Protein AF-A0A7Z6Y8I6-F1 (afdb_monomer)

pLDDT: mean 95.5, std 4.43, range [69.94, 98.81]

Structure (mmCIF, N/CA/C/O backbone):
data_AF-A0A7Z6Y8I6-F1
#
_entry.id   AF-A0A7Z6Y8I6-F1
#
loop_
_atom_site.group_PDB
_atom_site.id
_atom_site.type_symbol
_atom_site.label_atom_id
_atom_site.label_alt_id
_atom_site.label_comp_id
_atom_site.label_asym_id
_atom_site.label_entity_id
_atom_site.label_seq_id
_atom_site.pdbx_PDB_ins_code
_atom_site.Cartn_x
_atom_site.Cartn_y
_atom_site.Cartn_z
_atom_site.occupancy
_atom_site.B_iso_or_equiv
_atom_site.auth_seq_id
_atom_site.auth_comp_id
_atom_site.auth_asym_id
_atom_site.auth_atom_id
_atom_site.pdbx_PDB_model_num
ATOM 1 N N . ARG A 1 1 ? -7.745 -3.842 -23.915 1.00 95.88 1 ARG A N 1
ATOM 2 C CA . ARG A 1 1 ? -6.720 -4.672 -24.593 1.00 95.88 1 ARG A CA 1
ATOM 3 C C . ARG A 1 1 ? -5.421 -4.627 -23.792 1.00 95.88 1 ARG A C 1
ATOM 5 O O . ARG A 1 1 ? -5.109 -3.574 -23.256 1.00 95.88 1 ARG A O 1
ATOM 12 N N . TYR A 1 2 ? -4.685 -5.735 -23.724 1.00 98.12 2 TYR A N 1
ATOM 13 C CA . TYR A 1 2 ? -3.384 -5.831 -23.053 1.00 98.12 2 TYR A CA 1
ATOM 14 C C . TYR A 1 2 ? -2.336 -6.345 -24.044 1.00 98.12 2 TYR A C 1
ATOM 16 O O . TYR A 1 2 ? -2.687 -7.133 -24.925 1.00 98.12 2 TYR A O 1
ATOM 24 N N . SER A 1 3 ? -1.088 -5.898 -23.923 1.00 98.31 3 SER A N 1
ATOM 25 C CA . SER A 1 3 ? 0.045 -6.416 -24.700 1.00 98.31 3 SER A CA 1
ATOM 26 C C . SER A 1 3 ? 1.238 -6.690 -23.794 1.00 98.31 3 SER A C 1
ATOM 28 O O . SER A 1 3 ? 1.410 -6.002 -22.786 1.00 98.31 3 SER A O 1
ATOM 30 N N . TYR A 1 4 ? 2.029 -7.694 -24.158 1.00 98.50 4 TYR A N 1
ATOM 31 C CA . TYR A 1 4 ? 3.112 -8.230 -23.345 1.00 98.50 4 TYR A CA 1
ATOM 32 C C . TYR A 1 4 ? 4.341 -8.498 -24.211 1.00 98.50 4 TYR A C 1
ATOM 34 O O . TYR A 1 4 ? 4.203 -8.720 -25.417 1.00 98.50 4 TYR A O 1
ATOM 42 N N . ASP A 1 5 ? 5.521 -8.488 -23.597 1.00 97.69 5 ASP A N 1
ATOM 43 C CA . ASP A 1 5 ? 6.739 -9.001 -24.224 1.00 97.69 5 ASP A CA 1
ATOM 44 C C . ASP A 1 5 ? 6.802 -10.543 -24.158 1.00 97.69 5 ASP A C 1
ATOM 46 O O . ASP A 1 5 ? 5.879 -11.215 -23.689 1.00 97.69 5 ASP A O 1
ATOM 50 N N . ALA A 1 6 ? 7.900 -11.120 -24.652 1.00 97.62 6 ALA A N 1
ATOM 51 C CA . ALA A 1 6 ? 8.099 -12.568 -24.681 1.00 97.62 6 ALA A CA 1
ATOM 52 C C . ALA A 1 6 ? 8.327 -13.199 -23.291 1.00 97.62 6 ALA A C 1
ATOM 54 O O . ALA A 1 6 ? 8.178 -14.413 -23.153 1.00 97.62 6 ALA A O 1
ATOM 55 N N . THR A 1 7 ? 8.691 -12.410 -22.274 1.00 96.75 7 THR A N 1
ATOM 56 C CA . THR A 1 7 ? 8.918 -12.884 -20.898 1.00 96.75 7 THR A CA 1
ATOM 57 C C . THR A 1 7 ? 7.705 -12.660 -19.993 1.00 96.75 7 THR A C 1
ATOM 59 O O . THR A 1 7 ? 7.699 -13.122 -18.852 1.00 96.75 7 THR A O 1
ATOM 62 N N . GLY A 1 8 ? 6.647 -12.032 -20.516 1.00 97.75 8 GLY A N 1
ATOM 63 C CA . GLY A 1 8 ? 5.359 -11.853 -19.853 1.00 97.75 8 GLY A CA 1
ATOM 64 C C . GLY A 1 8 ? 5.196 -10.516 -19.131 1.00 97.75 8 GLY A C 1
ATOM 65 O O . GLY A 1 8 ? 4.212 -10.347 -18.408 1.00 97.75 8 GLY A O 1
ATOM 66 N N . ASN A 1 9 ? 6.104 -9.554 -19.317 1.00 98.25 9 ASN A N 1
ATOM 67 C CA . ASN A 1 9 ? 5.935 -8.213 -18.765 1.00 98.25 9 ASN A CA 1
ATOM 68 C C . ASN A 1 9 ? 4.842 -7.465 -19.531 1.00 98.25 9 ASN A C 1
ATOM 70 O O . ASN A 1 9 ? 4.769 -7.518 -20.759 1.00 98.25 9 ASN A O 1
ATOM 74 N N . LEU A 1 10 ? 3.985 -6.743 -18.807 1.00 98.12 10 LEU A N 1
ATOM 75 C CA . LEU A 1 10 ? 2.972 -5.881 -19.412 1.00 98.12 10 LEU A CA 1
ATOM 76 C C . LEU A 1 10 ? 3.659 -4.702 -20.112 1.00 98.12 10 LEU A C 1
ATOM 78 O O . LEU A 1 10 ? 4.307 -3.906 -19.444 1.00 98.12 10 LEU A O 1
ATOM 82 N N . LEU A 1 11 ? 3.450 -4.552 -21.421 1.00 97.69 11 LEU A N 1
ATOM 83 C CA . LEU A 1 11 ? 3.940 -3.411 -22.206 1.00 97.69 11 LEU A CA 1
ATOM 84 C C . LEU A 1 11 ? 2.892 -2.306 -22.334 1.00 97.69 11 LEU A C 1
ATOM 86 O O . LEU A 1 11 ? 3.213 -1.121 -22.324 1.00 97.69 11 LEU A O 1
ATOM 90 N N . GLN A 1 12 ? 1.620 -2.689 -22.461 1.00 97.88 12 GL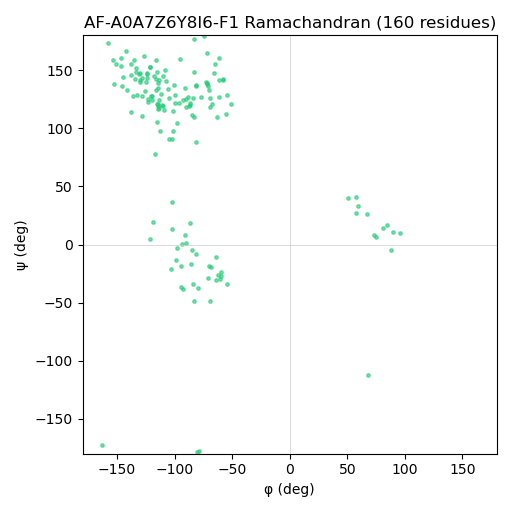N A N 1
ATOM 91 C CA . GLN A 1 12 ? 0.533 -1.729 -22.633 1.00 97.88 12 GLN A CA 1
ATOM 92 C C . GLN A 1 12 ? -0.792 -2.271 -22.112 1.00 97.88 12 GLN A C 1
ATOM 94 O O . GLN A 1 12 ? -1.179 -3.403 -22.410 1.00 97.88 12 GLN A O 1
ATOM 99 N N . MET A 1 13 ? -1.533 -1.408 -21.424 1.00 97.81 13 MET A N 1
ATOM 100 C CA . MET A 1 13 ? -2.950 -1.563 -21.116 1.00 97.81 13 MET A CA 1
ATOM 101 C C . MET A 1 13 ? -3.733 -0.469 -21.846 1.00 97.81 13 MET A C 1
ATOM 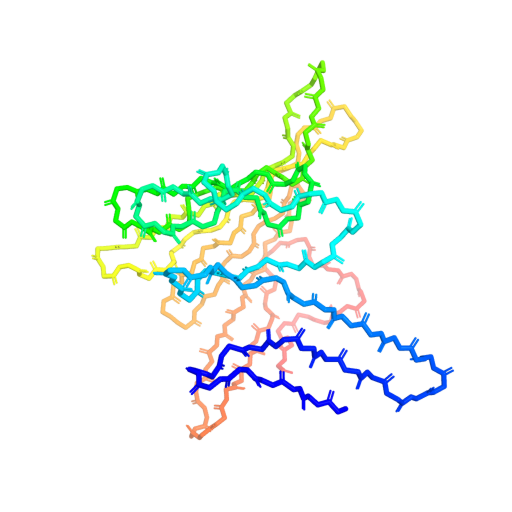103 O O . MET A 1 13 ? -3.548 0.713 -21.579 1.00 97.81 13 MET A O 1
ATOM 107 N N . ARG A 1 14 ? -4.643 -0.860 -22.738 1.00 97.38 14 ARG A N 1
ATOM 108 C CA . ARG A 1 14 ? -5.581 0.042 -23.415 1.00 97.38 14 ARG A CA 1
ATOM 109 C C . ARG A 1 14 ? -6.989 -0.190 -22.886 1.00 97.38 14 ARG A C 1
ATOM 111 O O . ARG A 1 14 ? -7.541 -1.279 -23.067 1.00 97.38 14 ARG A O 1
ATOM 118 N N . HIS A 1 15 ? -7.565 0.815 -22.248 1.00 97.31 15 HIS A N 1
ATOM 119 C CA . HIS A 1 15 ? -8.957 0.816 -21.830 1.00 97.31 15 HIS A CA 1
ATOM 120 C C . HIS A 1 15 ? -9.820 1.472 -22.913 1.00 97.31 15 HIS A C 1
ATOM 122 O O . HIS A 1 15 ? -9.572 2.604 -23.327 1.00 97.31 15 HIS A O 1
ATOM 128 N N . GLU A 1 16 ? -10.828 0.738 -23.382 1.00 95.12 16 GLU A N 1
ATOM 129 C CA . GLU A 1 16 ? -11.749 1.153 -24.440 1.00 95.12 16 GLU A CA 1
ATOM 130 C C . GLU A 1 16 ? -13.148 1.257 -23.834 1.00 95.12 16 GLU A C 1
ATOM 132 O O . GLU A 1 16 ? -13.782 0.250 -23.526 1.00 95.12 16 GLU A O 1
ATOM 137 N N . GLY A 1 17 ? -13.599 2.487 -23.620 1.00 94.81 17 GLY A N 1
ATOM 138 C CA . GLY A 1 17 ? -14.889 2.820 -23.030 1.00 94.81 17 GLY A CA 1
ATOM 139 C C . GLY A 1 17 ? -15.230 4.279 -23.318 1.00 94.81 17 GLY A C 1
ATOM 140 O O . GLY A 1 17 ? -14.510 4.945 -24.063 1.00 94.81 17 GLY A O 1
AT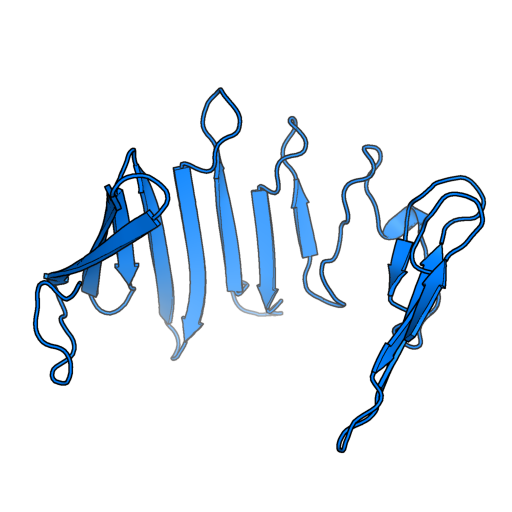OM 141 N N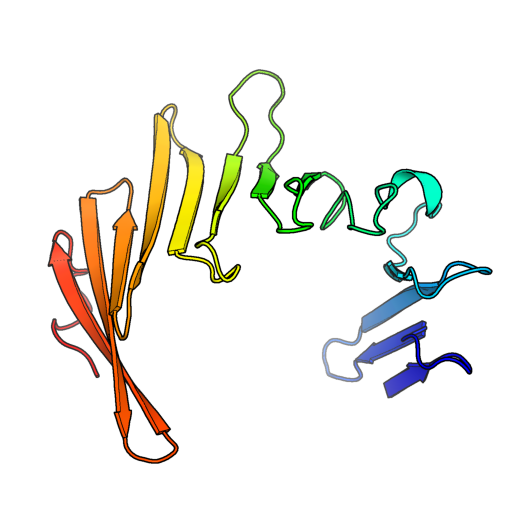 . ALA A 1 18 ? -16.305 4.791 -22.714 1.00 96.12 18 ALA A N 1
ATOM 142 C CA . ALA A 1 18 ? -16.699 6.197 -22.868 1.00 96.12 18 ALA A CA 1
ATOM 143 C C . ALA A 1 18 ? -15.556 7.170 -22.509 1.00 96.12 18 ALA A C 1
ATOM 145 O O . ALA A 1 18 ? -15.380 8.194 -23.164 1.00 96.12 18 ALA A O 1
ATOM 146 N N . HIS A 1 19 ? -14.732 6.798 -21.526 1.00 94.94 19 HIS A N 1
ATOM 147 C CA . HIS A 1 19 ? -13.467 7.453 -21.210 1.00 94.94 19 HIS A CA 1
ATOM 148 C C . HIS A 1 19 ? -12.327 6.498 -21.538 1.00 94.94 19 HIS A C 1
ATOM 150 O O . HIS A 1 19 ? -12.038 5.602 -20.756 1.00 94.94 19 HIS A O 1
ATOM 156 N N . HIS A 1 20 ? -11.708 6.651 -22.704 1.00 95.62 20 HIS A N 1
ATOM 157 C CA . HIS A 1 20 ? -10.595 5.803 -23.116 1.00 95.62 20 HIS A CA 1
ATOM 158 C C . HIS A 1 20 ? -9.274 6.298 -22.517 1.00 95.62 20 HIS A C 1
ATOM 160 O O . HIS A 1 20 ? -9.075 7.497 -22.335 1.00 95.62 20 HIS A O 1
ATOM 166 N N . PHE A 1 21 ? -8.353 5.374 -22.252 1.00 96.00 21 PHE A N 1
ATOM 167 C CA . PHE A 1 21 ? -6.972 5.707 -21.912 1.00 96.00 21 PHE A CA 1
ATOM 168 C C . PHE A 1 21 ? -6.033 4.565 -22.294 1.00 96.00 21 PHE A C 1
ATOM 170 O O . PHE A 1 21 ? -6.442 3.405 -22.413 1.00 96.00 21 PHE A O 1
ATOM 177 N N . THR A 1 22 ? -4.758 4.898 -22.446 1.00 96.19 22 THR A N 1
ATOM 178 C CA . THR A 1 22 ? -3.685 3.930 -22.666 1.00 96.19 22 THR A CA 1
ATOM 179 C C . THR A 1 22 ? -2.611 4.165 -21.619 1.00 96.19 22 THR A C 1
ATOM 181 O O . THR A 1 22 ? -2.206 5.301 -21.403 1.00 96.19 22 THR A O 1
ATOM 184 N N . ARG A 1 23 ? -2.154 3.092 -20.975 1.00 95.12 23 ARG A N 1
ATOM 185 C CA . ARG A 1 23 ? -0.994 3.089 -20.086 1.00 95.12 23 ARG A CA 1
ATOM 186 C C . ARG A 1 23 ? 0.090 2.236 -20.724 1.00 95.12 23 ARG A C 1
ATOM 188 O O . ARG A 1 23 ? -0.134 1.039 -20.916 1.00 95.12 23 ARG A O 1
ATOM 195 N N . ASN A 1 24 ? 1.224 2.846 -21.045 1.00 96.06 24 ASN A N 1
ATOM 196 C CA . ASN A 1 24 ? 2.410 2.131 -21.503 1.00 96.06 24 ASN A CA 1
ATOM 197 C C . ASN A 1 24 ? 3.352 1.870 -20.325 1.00 96.06 24 ASN A C 1
ATOM 199 O O . ASN A 1 24 ? 3.273 2.532 -19.286 1.00 96.06 24 ASN A O 1
ATOM 203 N N . MET A 1 25 ? 4.227 0.890 -20.500 1.00 95.88 25 MET A N 1
ATOM 204 C CA . MET A 1 25 ? 5.267 0.531 -19.550 1.00 95.88 25 MET A CA 1
ATOM 205 C C . MET A 1 25 ? 6.601 0.431 -20.288 1.00 95.88 25 MET A C 1
ATOM 207 O O . MET A 1 25 ? 6.669 -0.146 -21.374 1.00 95.88 25 MET A O 1
ATOM 211 N N . HIS A 1 26 ? 7.664 0.922 -19.664 1.00 95.75 26 HIS A N 1
ATOM 212 C CA . HIS A 1 26 ? 9.037 0.624 -20.054 1.00 95.75 26 HIS A CA 1
ATOM 213 C C . HIS A 1 26 ? 9.505 -0.601 -19.282 1.00 95.75 26 HIS A C 1
ATOM 215 O O . HIS A 1 26 ? 9.316 -0.668 -18.067 1.00 95.75 26 HIS A O 1
ATOM 221 N N . VAL A 1 27 ? 10.143 -1.546 -19.964 1.00 96.44 27 VAL A N 1
ATOM 222 C CA . VAL A 1 27 ? 10.758 -2.733 -19.356 1.00 96.44 27 VAL A CA 1
ATOM 223 C C . VAL A 1 27 ? 12.266 -2.642 -19.552 1.00 96.44 27 VAL A C 1
ATOM 225 O O . VAL A 1 27 ? 12.730 -2.296 -20.639 1.00 96.44 27 VAL A O 1
ATOM 228 N N . ALA A 1 28 ? 13.031 -2.912 -18.496 1.00 95.75 28 ALA A N 1
ATOM 229 C CA . ALA A 1 28 ? 14.484 -2.903 -18.558 1.00 95.75 28 ALA A CA 1
ATOM 230 C C . ALA A 1 28 ? 14.995 -3.963 -19.559 1.00 95.75 28 ALA A C 1
ATOM 232 O O . ALA A 1 28 ? 14.455 -5.066 -19.615 1.00 95.75 28 ALA A O 1
ATOM 233 N N . PRO A 1 29 ? 16.052 -3.680 -20.338 1.00 93.69 29 PRO A N 1
ATOM 234 C CA . PRO A 1 29 ? 16.544 -4.607 -21.361 1.00 93.69 29 PRO A CA 1
ATOM 235 C C . PRO A 1 29 ? 17.187 -5.885 -20.793 1.00 93.69 29 PRO A C 1
ATOM 237 O O . PRO A 1 29 ? 17.338 -6.866 -21.517 1.00 93.69 29 PRO A O 1
ATOM 240 N N . ASP A 1 30 ? 17.590 -5.876 -19.522 1.00 95.00 30 ASP A N 1
ATOM 241 C CA . ASP A 1 30 ? 18.366 -6.929 -18.858 1.00 95.00 30 ASP A CA 1
ATOM 242 C C . ASP A 1 30 ? 17.662 -7.537 -17.628 1.00 95.00 30 ASP A C 1
ATOM 244 O O . ASP A 1 30 ? 18.238 -8.368 -16.924 1.00 95.00 30 ASP A O 1
ATOM 248 N N . SER A 1 31 ? 16.413 -7.147 -17.348 1.00 96.62 31 SER A N 1
ATOM 249 C CA . SER A 1 31 ? 15.627 -7.666 -16.223 1.00 96.62 31 SER A CA 1
ATOM 250 C C . SER A 1 31 ? 14.121 -7.478 -16.441 1.00 96.62 31 SER A C 1
ATOM 252 O O . SER A 1 31 ? 13.697 -6.794 -17.360 1.00 96.62 31 SER A O 1
ATOM 254 N N . ASN A 1 32 ? 13.289 -8.026 -15.552 1.00 97.25 32 ASN A N 1
ATOM 255 C CA . ASN A 1 32 ? 11.835 -7.797 -15.567 1.00 97.25 32 ASN A CA 1
ATOM 256 C C . ASN A 1 32 ? 11.416 -6.534 -14.786 1.00 97.25 32 ASN A C 1
ATOM 258 O O . ASN A 1 32 ? 10.269 -6.407 -14.358 1.00 97.25 32 ASN A O 1
ATOM 262 N N . ARG A 1 33 ? 12.345 -5.602 -14.528 1.00 97.31 33 ARG A N 1
ATOM 263 C CA . ARG A 1 33 ? 12.012 -4.320 -13.893 1.00 97.31 33 ARG A CA 1
ATOM 264 C C . ARG A 1 33 ? 11.203 -3.489 -14.885 1.00 97.31 33 ARG A C 1
ATOM 266 O O . ARG A 1 33 ? 11.653 -3.265 -16.003 1.00 97.31 33 ARG A O 1
ATOM 273 N N . SER A 1 34 ? 10.029 -3.022 -14.469 1.00 95.69 34 SER A N 1
ATOM 274 C CA . SER A 1 34 ? 9.133 -2.235 -15.320 1.00 95.69 34 SER A CA 1
ATOM 275 C C . SER A 1 34 ? 8.663 -0.965 -14.627 1.00 95.69 34 SER A C 1
ATOM 277 O O . SER A 1 34 ? 8.340 -1.004 -13.438 1.00 95.69 34 SER A O 1
ATOM 279 N N . LEU A 1 35 ? 8.561 0.130 -15.372 1.00 95.12 35 LEU A N 1
ATOM 280 C CA . LEU A 1 35 ? 8.095 1.429 -14.885 1.00 95.12 35 LEU A CA 1
ATOM 281 C C . LEU A 1 35 ? 7.025 1.986 -15.827 1.00 95.12 35 LEU A C 1
ATOM 283 O O . LEU A 1 35 ? 7.077 1.703 -17.025 1.00 95.12 35 LEU A O 1
ATOM 287 N N . PRO A 1 36 ? 6.026 2.721 -15.314 1.00 93.38 36 PRO A N 1
ATOM 288 C CA . PRO A 1 36 ? 5.043 3.363 -16.171 1.00 93.38 36 PRO A CA 1
ATOM 289 C C . PRO A 1 36 ? 5.696 4.447 -17.040 1.00 93.38 36 PRO A C 1
ATOM 291 O O . PRO A 1 36 ? 6.686 5.070 -16.657 1.00 93.38 36 PRO A O 1
ATOM 294 N N . ASP A 1 37 ? 5.149 4.620 -18.237 1.00 90.56 37 ASP A N 1
ATOM 295 C CA . ASP A 1 37 ? 5.543 5.665 -19.179 1.00 90.56 37 ASP A CA 1
ATOM 296 C C . ASP A 1 37 ? 4.863 6.992 -18.805 1.00 90.56 37 ASP A C 1
ATOM 298 O O . ASP A 1 37 ? 3.749 7.274 -19.245 1.00 90.56 37 ASP A O 1
ATOM 302 N N . ASP A 1 38 ? 5.514 7.766 -17.932 1.00 83.06 38 ASP A N 1
ATOM 303 C CA . ASP A 1 38 ? 4.977 9.002 -17.340 1.00 83.06 38 ASP A CA 1
ATOM 304 C C . ASP A 1 38 ? 5.560 10.277 -18.004 1.00 83.06 38 ASP A C 1
ATOM 306 O O . ASP A 1 38 ? 5.840 11.269 -17.323 1.00 83.06 38 ASP A O 1
ATOM 310 N N . ASP A 1 39 ? 5.788 10.248 -19.324 1.00 70.38 39 ASP A N 1
ATOM 311 C CA . ASP A 1 39 ? 6.342 11.352 -20.139 1.00 70.38 39 ASP A CA 1
ATOM 312 C C . ASP A 1 39 ? 7.732 11.866 -19.683 1.00 70.38 39 ASP A C 1
ATOM 314 O O . ASP A 1 39 ? 8.100 13.026 -19.898 1.00 70.38 39 ASP A O 1
ATOM 318 N N . GLY A 1 40 ? 8.530 11.006 -19.044 1.00 69.94 40 GLY A N 1
ATOM 319 C CA . GLY A 1 40 ? 9.899 11.300 -18.616 1.00 69.94 40 GLY A CA 1
ATOM 320 C C . GLY A 1 40 ? 10.869 10.165 -18.936 1.00 69.94 40 GLY A C 1
ATOM 321 O O . GLY A 1 40 ? 10.461 9.018 -19.101 1.00 69.94 40 GLY A O 1
ATOM 322 N N . ASP A 1 41 ? 12.165 10.483 -18.995 1.00 76.00 41 ASP A N 1
ATOM 323 C CA . ASP A 1 41 ? 13.203 9.466 -19.173 1.00 76.00 41 ASP A CA 1
ATOM 324 C C . ASP A 1 41 ? 13.187 8.472 -18.008 1.00 76.00 41 ASP A C 1
ATOM 326 O O . ASP A 1 41 ? 13.275 8.844 -16.831 1.00 76.00 41 ASP A O 1
ATOM 330 N N . VAL A 1 42 ? 13.102 7.188 -18.347 1.00 86.00 42 VAL A N 1
ATOM 331 C CA . VAL A 1 42 ? 13.109 6.104 -17.371 1.00 86.00 42 VAL A CA 1
ATOM 332 C C . VAL A 1 42 ? 14.544 5.728 -17.022 1.00 86.00 42 VAL A C 1
ATOM 334 O O . VAL A 1 42 ? 15.274 5.148 -17.822 1.00 86.00 42 VAL A O 1
ATOM 337 N N . ASP A 1 43 ? 14.940 6.016 -15.785 1.00 91.38 43 ASP A N 1
ATOM 338 C CA . ASP A 1 43 ? 16.221 5.593 -15.222 1.00 91.38 43 ASP A CA 1
ATOM 339 C C . ASP A 1 43 ? 16.003 4.398 -14.281 1.00 91.38 43 ASP A C 1
ATOM 341 O O . ASP A 1 43 ? 15.748 4.551 -13.080 1.00 91.38 43 ASP A O 1
ATOM 345 N N . PHE A 1 44 ? 16.088 3.181 -14.825 1.00 93.56 44 PHE A N 1
ATOM 346 C CA . PHE A 1 44 ? 15.934 1.947 -14.045 1.00 93.56 44 PHE A CA 1
ATOM 347 C C . PHE A 1 44 ? 16.982 1.803 -12.935 1.00 93.56 44 PHE A C 1
ATOM 349 O O . PHE A 1 44 ? 16.688 1.197 -11.904 1.00 93.56 44 PHE A O 1
ATOM 356 N N . ALA A 1 45 ? 18.182 2.365 -13.117 1.00 91.81 45 ALA A N 1
ATOM 357 C CA . ALA A 1 45 ? 19.257 2.273 -12.135 1.00 91.81 45 ALA A CA 1
ATOM 358 C C . ALA A 1 45 ? 18.968 3.116 -10.883 1.00 91.81 45 ALA A C 1
ATOM 360 O O . ALA A 1 45 ? 19.408 2.757 -9.795 1.00 91.81 45 ALA A O 1
ATOM 361 N N . LYS A 1 46 ? 18.207 4.210 -11.021 1.00 92.81 46 LYS A N 1
ATOM 362 C CA . LYS A 1 46 ? 17.788 5.065 -9.893 1.00 92.81 46 LYS A CA 1
ATOM 363 C C . LYS A 1 46 ? 16.381 4.793 -9.381 1.00 92.81 46 LYS A C 1
ATOM 365 O O . LYS A 1 46 ? 16.015 5.297 -8.323 1.00 92.81 46 LYS A O 1
ATOM 370 N N . SER A 1 47 ? 15.583 4.039 -10.126 1.00 95.12 47 SER A N 1
ATOM 371 C CA . SER A 1 47 ? 14.198 3.751 -9.749 1.00 95.12 47 SER A CA 1
ATOM 372 C C . SER A 1 47 ? 14.073 2.550 -8.820 1.00 95.12 47 SER A C 1
ATOM 374 O O . SER A 1 47 ? 13.044 2.392 -8.173 1.00 95.12 47 SER A O 1
ATOM 376 N N . PHE A 1 48 ? 15.109 1.718 -8.728 1.00 97.31 48 PHE A N 1
ATOM 377 C CA . PHE A 1 48 ? 15.130 0.528 -7.888 1.00 97.31 48 PHE A CA 1
ATOM 378 C C . PHE A 1 48 ? 16.392 0.502 -7.030 1.00 97.31 48 PHE A C 1
ATOM 380 O O . PHE A 1 48 ? 17.450 0.947 -7.470 1.00 97.31 48 PHE A O 1
ATOM 387 N N . ASP A 1 49 ? 16.301 -0.063 -5.830 1.00 97.25 49 ASP A N 1
ATOM 388 C CA . ASP A 1 49 ? 17.490 -0.372 -5.041 1.00 97.25 49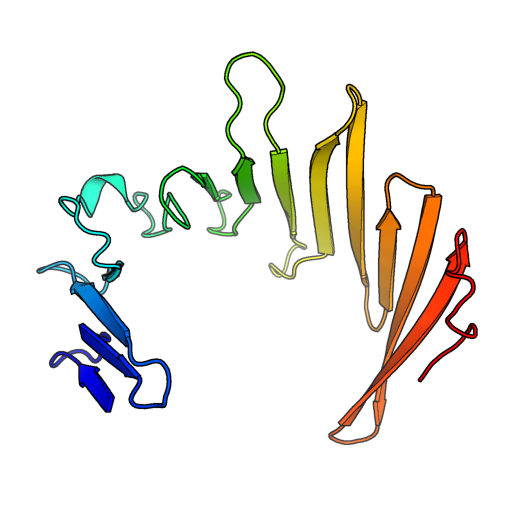 ASP A CA 1
ATOM 389 C C . ASP A 1 49 ? 18.249 -1.598 -5.597 1.00 97.25 49 ASP A C 1
ATOM 391 O O . ASP A 1 49 ? 17.863 -2.239 -6.587 1.00 97.25 49 ASP A O 1
ATOM 395 N N . ALA A 1 50 ? 19.361 -1.941 -4.944 1.00 96.06 50 ALA A N 1
ATOM 396 C CA . ALA A 1 50 ? 20.183 -3.089 -5.321 1.00 96.06 50 ALA A CA 1
ATOM 397 C C . ALA A 1 50 ? 19.439 -4.435 -5.203 1.00 96.06 50 ALA A C 1
ATOM 399 O O . ALA A 1 50 ? 19.757 -5.365 -5.941 1.00 96.06 50 ALA A O 1
ATOM 400 N N . ASN A 1 51 ? 18.427 -4.529 -4.335 1.00 97.38 51 ASN A N 1
ATOM 401 C CA . ASN A 1 51 ? 17.595 -5.722 -4.162 1.00 97.38 51 ASN A CA 1
ATOM 402 C C . ASN A 1 51 ? 16.427 -5.782 -5.163 1.00 97.38 51 ASN A C 1
ATOM 404 O O . ASN A 1 51 ? 15.718 -6.784 -5.219 1.00 97.38 51 ASN A O 1
ATOM 408 N N . GLY A 1 52 ? 16.240 -4.744 -5.985 1.00 97.44 52 GLY A N 1
ATOM 409 C CA . GLY A 1 52 ? 15.150 -4.661 -6.955 1.00 97.44 52 GLY A CA 1
ATOM 410 C C . GLY A 1 52 ? 13.846 -4.128 -6.381 1.00 97.44 52 GLY A C 1
ATOM 411 O O . GLY A 1 52 ? 12.811 -4.268 -7.029 1.00 97.44 52 GLY A O 1
ATOM 412 N N . ASN A 1 53 ? 13.881 -3.489 -5.213 1.00 98.44 53 ASN A N 1
ATOM 413 C CA . ASN A 1 53 ? 12.716 -2.817 -4.664 1.00 98.44 53 ASN A CA 1
ATOM 414 C C . ASN A 1 53 ? 12.546 -1.430 -5.291 1.00 98.44 53 ASN A C 1
ATOM 416 O O . ASN A 1 53 ? 13.513 -0.684 -5.438 1.00 98.44 53 ASN A O 1
ATOM 420 N N . LEU A 1 54 ? 11.314 -1.067 -5.645 1.00 97.50 54 LEU A N 1
ATOM 421 C CA . LEU A 1 54 ? 10.991 0.217 -6.269 1.00 97.50 54 LEU A CA 1
ATOM 422 C C . LEU A 1 54 ? 11.156 1.374 -5.260 1.00 97.50 54 LEU A C 1
ATOM 424 O O . LEU A 1 54 ? 10.667 1.295 -4.137 1.00 97.50 54 LEU A O 1
ATOM 428 N N . LEU A 1 55 ? 11.824 2.459 -5.653 1.00 96.94 55 LEU A N 1
ATOM 429 C CA . LEU A 1 55 ? 12.170 3.589 -4.776 1.00 96.94 55 LEU A CA 1
ATOM 430 C C . LEU A 1 55 ? 11.156 4.738 -4.810 1.00 96.94 55 LEU A C 1
ATOM 432 O O . LEU A 1 55 ? 11.130 5.559 -3.894 1.00 96.94 55 LEU A O 1
ATOM 436 N N . GLN A 1 56 ? 10.312 4.811 -5.840 1.00 94.31 56 GLN A N 1
ATOM 437 C CA . GLN A 1 56 ? 9.218 5.780 -5.929 1.00 94.31 56 GLN A CA 1
ATOM 438 C C . GLN A 1 56 ? 7.951 5.099 -6.437 1.00 94.31 56 GLN A C 1
ATOM 440 O O . GLN A 1 56 ? 7.984 4.435 -7.468 1.00 94.31 56 GLN A O 1
ATOM 445 N N . LEU A 1 57 ? 6.838 5.254 -5.718 1.00 92.94 57 LEU A N 1
ATOM 446 C CA . LEU A 1 57 ? 5.547 4.675 -6.110 1.00 92.94 57 LEU A CA 1
ATOM 447 C C . LEU A 1 57 ? 4.989 5.371 -7.353 1.00 92.94 57 LEU A C 1
ATOM 449 O O . LEU A 1 57 ? 4.572 4.738 -8.318 1.00 92.94 57 LEU A O 1
ATOM 453 N N . VAL A 1 58 ? 5.005 6.695 -7.280 1.00 88.50 58 VAL A N 1
ATOM 454 C CA . VAL A 1 58 ? 4.774 7.656 -8.354 1.00 88.5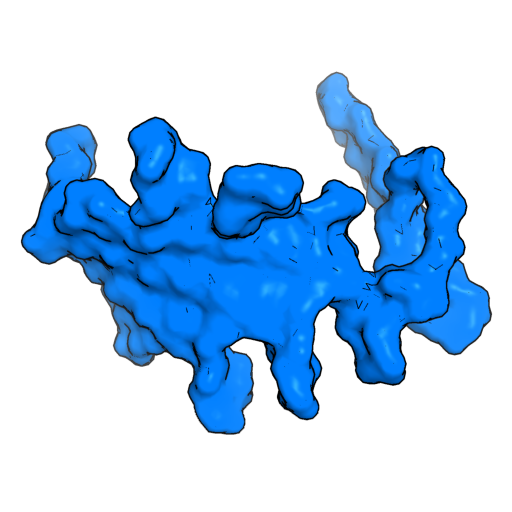0 58 VAL A CA 1
ATOM 455 C C . VAL A 1 58 ? 5.748 8.806 -8.124 1.00 88.50 58 VAL A C 1
ATOM 457 O O . VAL A 1 58 ? 6.334 8.923 -7.041 1.00 88.50 58 VAL A O 1
ATOM 460 N N . ARG A 1 59 ? 5.919 9.680 -9.117 1.00 84.88 59 ARG A N 1
ATOM 461 C CA . ARG A 1 59 ? 6.821 10.829 -9.003 1.00 84.88 59 ARG A CA 1
ATOM 462 C C . ARG A 1 59 ? 6.542 11.634 -7.727 1.00 84.88 59 ARG A C 1
ATOM 464 O O . ARG A 1 59 ? 5.446 12.153 -7.532 1.00 84.88 59 ARG A O 1
ATOM 471 N N . GLY A 1 60 ? 7.558 11.752 -6.872 1.00 87.44 60 GLY A N 1
ATOM 472 C CA . GLY A 1 60 ? 7.481 12.499 -5.611 1.00 87.44 60 GLY A CA 1
ATOM 473 C C . GLY A 1 60 ? 6.988 11.700 -4.399 1.00 87.44 60 GLY A C 1
ATOM 474 O O . GLY A 1 60 ? 7.049 12.228 -3.291 1.00 87.44 60 GLY A O 1
ATOM 475 N N . GLN A 1 61 ? 6.570 10.441 -4.576 1.00 94.62 61 GLN A N 1
ATOM 476 C CA . GLN A 1 61 ? 6.230 9.539 -3.474 1.00 94.62 61 GLN A CA 1
ATOM 477 C C . GLN A 1 61 ? 7.326 8.502 -3.252 1.00 94.62 61 GLN A C 1
ATOM 479 O O . GLN A 1 61 ? 7.328 7.433 -3.865 1.00 94.62 61 GLN A O 1
ATOM 484 N N . VAL A 1 62 ? 8.277 8.843 -2.385 1.00 96.50 62 VAL A N 1
ATOM 485 C CA . VAL A 1 62 ? 9.436 8.000 -2.071 1.00 96.50 62 VAL A CA 1
ATOM 486 C C . VAL A 1 62 ? 9.015 6.806 -1.223 1.00 96.50 62 VAL A C 1
ATOM 488 O O . VAL A 1 62 ? 8.208 6.946 -0.307 1.00 96.50 62 VAL A O 1
ATOM 491 N N . MET A 1 63 ? 9.588 5.643 -1.516 1.00 98.25 63 MET A N 1
ATOM 492 C CA . MET A 1 63 ? 9.408 4.407 -0.766 1.00 98.25 63 MET A CA 1
ATOM 493 C C . MET A 1 63 ? 10.721 3.982 -0.122 1.00 98.25 63 MET A C 1
ATOM 495 O O . MET A 1 63 ? 11.779 4.046 -0.747 1.00 98.25 63 MET A O 1
ATOM 499 N N . GLY A 1 64 ? 10.642 3.505 1.115 1.00 98.12 64 GLY A N 1
ATOM 500 C CA . GLY A 1 64 ? 11.772 2.912 1.812 1.00 98.12 64 GLY A CA 1
ATOM 501 C C . GLY A 1 64 ? 11.473 1.504 2.283 1.00 98.12 64 GLY A C 1
ATOM 502 O O . GLY A 1 64 ? 10.363 1.191 2.721 1.00 98.12 64 GLY A O 1
ATOM 503 N N . TRP A 1 65 ? 12.501 0.673 2.212 1.00 98.69 65 TRP A N 1
ATOM 504 C CA . TRP A 1 65 ? 12.443 -0.760 2.455 1.00 98.69 65 TRP A CA 1
ATOM 505 C C . TRP A 1 65 ? 13.334 -1.112 3.639 1.00 98.69 65 TRP A C 1
ATOM 507 O O . TRP A 1 65 ? 14.369 -0.480 3.855 1.00 98.69 65 TRP A O 1
ATOM 517 N N . ASP A 1 66 ? 12.921 -2.096 4.429 1.00 97.62 66 ASP A N 1
ATOM 518 C CA . ASP A 1 66 ? 13.767 -2.630 5.490 1.00 97.62 66 ASP A CA 1
ATOM 519 C C . ASP A 1 66 ? 14.758 -3.685 4.962 1.00 97.62 66 ASP A C 1
ATOM 521 O O . ASP A 1 66 ? 14.747 -4.077 3.794 1.00 97.62 66 ASP A O 1
ATOM 525 N N . ALA A 1 67 ? 15.624 -4.180 5.849 1.00 96.88 67 ALA A N 1
ATOM 526 C CA . ALA A 1 67 ? 16.635 -5.183 5.513 1.00 96.88 67 ALA A CA 1
ATOM 527 C C . ALA A 1 67 ? 16.055 -6.544 5.071 1.00 96.88 67 ALA A C 1
ATOM 529 O O . ALA A 1 67 ? 16.806 -7.400 4.606 1.00 96.88 67 ALA A O 1
ATOM 530 N N . ARG A 1 68 ? 14.743 -6.769 5.230 1.00 97.69 68 ARG A N 1
ATOM 531 C CA . ARG A 1 68 ? 14.033 -7.981 4.801 1.00 97.69 68 ARG A CA 1
ATOM 532 C C . ARG A 1 68 ? 13.249 -7.751 3.501 1.00 97.69 68 ARG A C 1
ATOM 534 O O . ARG A 1 68 ? 12.435 -8.599 3.144 1.00 97.69 68 ARG A O 1
ATOM 541 N N . ASN A 1 69 ? 13.503 -6.645 2.791 1.00 98.25 69 ASN A N 1
ATOM 542 C CA . ASN A 1 69 ? 12.786 -6.223 1.583 1.00 98.25 69 ASN A CA 1
ATOM 543 C C . ASN A 1 69 ? 11.282 -6.008 1.815 1.00 98.25 69 ASN A C 1
ATOM 545 O O . ASN A 1 69 ? 10.460 -6.249 0.932 1.00 98.25 69 ASN A O 1
ATOM 549 N N . GLN A 1 70 ? 10.901 -5.551 3.008 1.00 98.69 70 GLN A N 1
ATOM 550 C CA . GLN A 1 70 ? 9.519 -5.198 3.319 1.00 98.69 70 GLN A CA 1
ATOM 551 C C . GLN A 1 70 ? 9.356 -3.683 3.229 1.00 98.69 70 GLN A C 1
ATOM 553 O O . GLN A 1 70 ? 10.209 -2.926 3.698 1.00 98.69 70 GLN A O 1
ATOM 558 N N . LEU A 1 71 ? 8.256 -3.223 2.630 1.00 98.62 71 LEU A N 1
ATOM 559 C CA . LEU A 1 71 ? 7.976 -1.795 2.509 1.00 98.62 71 LEU A CA 1
ATOM 560 C C . LEU A 1 71 ? 7.801 -1.200 3.907 1.00 98.62 71 LEU A C 1
ATOM 562 O O . LEU A 1 71 ? 6.814 -1.488 4.579 1.00 98.62 71 LEU A O 1
ATOM 566 N N . GLN A 1 72 ? 8.748 -0.382 4.349 1.00 98.25 72 GLN A N 1
ATOM 567 C CA . GLN A 1 72 ? 8.791 0.175 5.697 1.00 98.25 72 GLN A CA 1
ATOM 568 C C . GLN A 1 72 ? 8.109 1.542 5.767 1.00 98.25 72 GLN A C 1
ATOM 570 O O . GLN A 1 72 ? 7.425 1.836 6.751 1.00 98.25 72 GLN A O 1
ATOM 575 N N . HIS A 1 73 ? 8.277 2.377 4.738 1.00 97.88 73 HIS A N 1
ATOM 576 C CA . HIS A 1 73 ? 7.634 3.686 4.681 1.00 97.88 73 HIS A CA 1
ATOM 577 C C . HIS A 1 73 ? 7.350 4.159 3.253 1.00 97.88 73 HIS A C 1
ATOM 579 O O . HIS A 1 73 ? 8.032 3.766 2.309 1.00 97.88 73 HIS A O 1
ATOM 585 N N . ILE A 1 74 ? 6.360 5.041 3.124 1.00 98.25 74 ILE A N 1
ATOM 586 C CA . ILE A 1 74 ? 6.094 5.861 1.942 1.00 98.25 74 ILE A CA 1
ATOM 587 C C . ILE A 1 74 ? 5.987 7.312 2.401 1.00 98.25 74 ILE A C 1
ATOM 589 O O . ILE A 1 74 ? 5.178 7.607 3.278 1.00 98.25 74 ILE A O 1
ATOM 593 N N . THR A 1 75 ? 6.727 8.223 1.779 1.00 98.00 75 THR A N 1
ATOM 594 C CA . THR A 1 75 ? 6.432 9.657 1.868 1.00 98.00 75 THR A CA 1
ATOM 595 C C . THR A 1 75 ? 5.353 9.984 0.847 1.00 98.00 75 THR A C 1
ATOM 597 O O . THR A 1 75 ? 5.581 9.927 -0.355 1.00 98.00 75 THR A O 1
ATOM 600 N N . THR A 1 76 ? 4.150 10.286 1.323 1.00 96.06 76 THR A N 1
ATOM 601 C CA . THR A 1 76 ? 2.971 10.539 0.481 1.00 96.06 76 THR A CA 1
ATOM 602 C C . THR A 1 76 ? 2.905 11.980 -0.021 1.00 96.06 76 THR A C 1
ATOM 604 O O . THR A 1 76 ? 2.484 12.204 -1.157 1.00 96.06 76 THR A O 1
ATOM 607 N N . VAL A 1 77 ? 3.365 12.940 0.791 1.00 95.44 77 VAL A N 1
ATOM 608 C CA . VAL A 1 77 ? 3.533 14.351 0.418 1.00 95.44 77 VAL A CA 1
ATOM 609 C C . VAL A 1 77 ? 4.860 14.851 0.975 1.00 95.44 77 VAL A C 1
ATOM 611 O O . VAL A 1 77 ? 5.031 14.973 2.189 1.00 95.44 77 VAL A O 1
ATOM 614 N N . GLN A 1 78 ? 5.789 15.181 0.078 1.00 94.12 78 GLN A N 1
ATOM 615 C CA . GLN A 1 78 ? 7.030 15.852 0.445 1.00 94.12 78 GLN A CA 1
ATOM 616 C C . GLN A 1 78 ? 6.759 17.338 0.697 1.00 94.12 78 GLN A C 1
ATOM 618 O O . GLN A 1 78 ? 6.222 18.041 -0.162 1.00 94.12 78 GLN A O 1
ATOM 623 N N . ARG A 1 79 ? 7.174 17.838 1.859 1.00 93.06 79 ARG A N 1
ATOM 624 C CA . ARG A 1 79 ? 7.096 19.255 2.225 1.00 93.06 79 ARG A CA 1
ATOM 625 C C . ARG A 1 79 ? 8.509 19.812 2.394 1.00 93.06 79 ARG A C 1
ATOM 627 O O . ARG A 1 79 ? 9.440 19.084 2.732 1.00 93.06 79 ARG A O 1
ATOM 634 N N . LYS A 1 80 ? 8.682 21.100 2.084 1.00 91.62 80 LYS A N 1
ATOM 635 C CA . LYS A 1 80 ? 9.986 21.779 2.163 1.00 91.62 80 LYS A CA 1
ATOM 636 C C . LYS A 1 80 ? 10.287 22.264 3.582 1.00 91.62 80 LYS A C 1
ATOM 638 O O . LYS A 1 80 ? 11.357 21.994 4.107 1.00 91.62 80 LYS A O 1
ATOM 643 N N . ASP A 1 81 ? 9.313 22.942 4.185 1.00 91.69 81 ASP A N 1
ATOM 644 C CA . ASP A 1 81 ? 9.471 23.669 5.452 1.00 91.69 81 ASP A CA 1
ATOM 645 C C . ASP A 1 81 ? 8.547 23.118 6.559 1.00 91.69 81 ASP A C 1
ATOM 647 O O . ASP A 1 81 ? 8.234 23.797 7.534 1.00 91.69 81 ASP A O 1
ATOM 651 N N . ALA A 1 82 ? 8.066 21.884 6.395 1.00 90.81 82 ALA A N 1
ATOM 652 C CA . ALA A 1 82 ? 7.215 21.180 7.352 1.00 90.81 82 ALA A CA 1
ATOM 653 C C . ALA A 1 82 ? 7.526 19.674 7.316 1.00 90.81 82 ALA A C 1
ATOM 655 O O . ALA A 1 82 ? 8.082 19.205 6.319 1.00 90.81 82 ALA A O 1
ATOM 656 N N . PRO A 1 83 ? 7.161 18.901 8.355 1.00 93.69 83 PRO A N 1
ATOM 657 C CA . PRO A 1 83 ? 7.260 17.449 8.296 1.00 93.69 83 PRO A CA 1
ATOM 658 C C . PRO A 1 83 ? 6.439 16.898 7.130 1.00 93.69 83 PRO A C 1
ATOM 660 O O . PRO A 1 83 ? 5.347 17.395 6.856 1.00 93.69 83 PRO A O 1
ATOM 663 N N . ASN A 1 84 ? 6.957 15.872 6.466 1.00 95.69 84 ASN A N 1
ATOM 664 C CA . ASN A 1 84 ? 6.251 15.179 5.398 1.00 95.69 84 ASN A CA 1
ATOM 665 C C . ASN A 1 84 ? 4.952 14.527 5.888 1.00 95.69 84 ASN A C 1
ATOM 667 O O . ASN A 1 84 ? 4.769 14.269 7.082 1.00 95.69 84 ASN A O 1
ATOM 671 N N . ASP A 1 85 ? 4.073 14.231 4.934 1.00 97.38 85 ASP A N 1
ATOM 672 C CA . ASP A 1 85 ? 2.977 13.299 5.164 1.00 97.38 85 ASP A CA 1
ATOM 673 C C . ASP A 1 85 ? 3.485 11.898 4.793 1.00 97.38 85 ASP A C 1
ATOM 675 O O . ASP A 1 85 ? 3.950 11.687 3.669 1.00 97.38 85 ASP A O 1
ATOM 679 N N . ASP A 1 86 ? 3.394 10.931 5.701 1.00 97.69 86 ASP A N 1
ATOM 680 C CA . ASP A 1 86 ? 4.016 9.611 5.562 1.00 97.69 86 ASP A CA 1
ATOM 681 C C . ASP A 1 86 ? 3.041 8.477 5.909 1.00 97.69 86 ASP A C 1
ATOM 683 O O . ASP A 1 86 ? 2.174 8.617 6.770 1.00 97.69 86 ASP A O 1
ATOM 687 N N . GLU A 1 87 ? 3.238 7.307 5.306 1.00 98.44 87 GLU A N 1
ATOM 688 C CA . GLU A 1 87 ? 2.680 6.039 5.777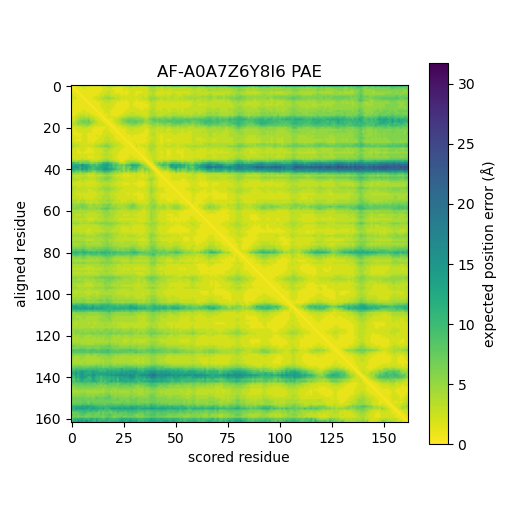 1.00 98.44 87 GLU A CA 1
ATOM 689 C C . GLU A 1 87 ? 3.821 5.095 6.173 1.00 98.44 87 GLU A C 1
ATOM 691 O O . GLU A 1 87 ? 4.795 4.949 5.440 1.00 98.44 87 GLU A O 1
ATOM 696 N N . ARG A 1 88 ? 3.728 4.462 7.345 1.00 98.62 88 ARG A N 1
ATOM 697 C CA . ARG A 1 88 ? 4.733 3.534 7.883 1.00 98.62 88 ARG A CA 1
ATOM 698 C C . ARG A 1 88 ? 4.110 2.191 8.208 1.00 98.62 88 ARG A C 1
ATOM 700 O O . ARG A 1 88 ? 2.965 2.124 8.659 1.00 98.62 88 ARG A O 1
ATOM 707 N N . TYR A 1 89 ? 4.894 1.132 8.055 1.00 98.75 89 TYR A N 1
ATOM 708 C CA . TYR A 1 89 ? 4.437 -0.237 8.253 1.00 98.75 89 TYR A CA 1
ATOM 709 C C . TYR A 1 89 ? 5.361 -0.996 9.197 1.00 98.75 89 TYR A C 1
ATOM 711 O O . TYR A 1 89 ? 6.578 -0.818 9.181 1.00 98.75 89 TYR A O 1
ATOM 719 N N . VAL A 1 90 ? 4.764 -1.855 10.019 1.00 98.56 90 VAL A N 1
ATOM 720 C CA . VAL A 1 90 ? 5.486 -2.774 10.902 1.00 98.56 90 VAL A CA 1
ATOM 721 C C . VAL A 1 90 ? 5.009 -4.185 10.610 1.00 98.56 90 VAL A C 1
ATOM 723 O O . VAL A 1 90 ? 3.812 -4.411 10.402 1.00 98.56 90 VAL A O 1
ATOM 726 N N . TYR A 1 91 ? 5.955 -5.116 10.607 1.00 98.62 91 TYR A N 1
ATOM 727 C CA . TYR A 1 91 ? 5.732 -6.518 10.300 1.00 98.62 91 TYR A CA 1
ATOM 728 C C . TYR A 1 91 ? 6.147 -7.401 11.474 1.00 98.62 91 TYR A C 1
ATOM 730 O O . TYR A 1 91 ? 7.011 -7.031 12.270 1.00 98.62 91 TYR A O 1
ATOM 738 N N . ASP A 1 92 ? 5.523 -8.568 11.585 1.00 97.69 92 ASP A N 1
ATOM 739 C CA . ASP A 1 92 ? 5.926 -9.600 12.532 1.00 97.69 92 ASP A CA 1
ATOM 740 C C . ASP A 1 92 ? 7.129 -10.425 12.027 1.00 97.69 92 ASP A C 1
ATOM 742 O O . ASP A 1 92 ? 7.688 -10.202 10.947 1.00 97.69 92 ASP A O 1
ATOM 746 N N . GLY A 1 93 ? 7.543 -11.420 12.818 1.00 97.19 93 GLY A N 1
ATOM 747 C CA . GLY A 1 93 ? 8.660 -12.302 12.469 1.00 97.19 93 GLY A CA 1
ATOM 748 C C . GLY A 1 93 ? 8.456 -13.090 11.167 1.00 97.19 93 GLY A C 1
ATOM 749 O O . GLY A 1 93 ? 9.443 -13.380 10.488 1.00 97.19 93 GLY A O 1
ATOM 750 N N . GLN A 1 94 ? 7.206 -13.371 10.785 1.00 97.25 94 GLN A N 1
ATOM 751 C CA . GLN A 1 94 ? 6.829 -14.082 9.556 1.00 97.25 94 GLN A CA 1
ATOM 752 C C . GLN A 1 94 ? 6.610 -13.140 8.364 1.00 97.25 94 GLN A C 1
ATOM 754 O O . GLN A 1 94 ? 6.278 -13.584 7.266 1.00 97.25 94 GLN A O 1
ATOM 759 N N . GLY A 1 95 ? 6.804 -11.839 8.569 1.00 97.50 95 GLY A N 1
ATOM 760 C CA . GLY A 1 95 ? 6.655 -10.821 7.545 1.00 97.50 95 GLY A CA 1
ATOM 761 C C . GLY A 1 95 ? 5.211 -10.389 7.288 1.00 97.50 95 GLY A C 1
ATOM 762 O O . GLY A 1 95 ? 4.953 -9.711 6.295 1.00 97.50 95 GLY A O 1
ATOM 763 N N . GLN A 1 96 ? 4.267 -10.736 8.169 1.00 98.06 96 GLN A N 1
ATOM 764 C CA . GLN A 1 96 ? 2.888 -10.256 8.078 1.00 98.06 96 GLN A CA 1
ATOM 765 C C . GLN A 1 96 ? 2.774 -8.859 8.677 1.00 98.06 96 GLN A C 1
ATOM 767 O O . GLN A 1 96 ? 3.336 -8.572 9.734 1.00 98.06 96 GLN A O 1
ATOM 772 N N . ARG A 1 97 ? 2.042 -7.965 8.006 1.00 98.44 97 ARG A N 1
ATOM 773 C CA . ARG A 1 97 ? 1.865 -6.587 8.478 1.00 98.44 97 ARG A CA 1
ATOM 774 C C . ARG A 1 97 ? 1.005 -6.573 9.740 1.00 98.44 97 ARG A C 1
ATOM 776 O O . ARG A 1 97 ? -0.166 -6.926 9.684 1.00 98.44 97 ARG A O 1
ATOM 783 N N . CYS A 1 98 ? 1.565 -6.096 10.847 1.00 98.31 98 CYS A N 1
ATOM 784 C CA . CYS A 1 98 ? 0.884 -5.985 12.139 1.00 98.31 98 CYS A CA 1
ATOM 785 C C . CYS A 1 98 ? 0.453 -4.548 12.464 1.00 98.31 98 CYS A C 1
ATOM 787 O O . CYS A 1 98 ? -0.469 -4.339 13.252 1.00 98.31 98 CYS A O 1
ATOM 789 N N . ARG A 1 99 ? 1.072 -3.543 11.829 1.00 98.62 99 ARG A N 1
ATOM 790 C CA . ARG A 1 99 ? 0.760 -2.129 12.065 1.00 98.62 99 ARG A CA 1
ATOM 791 C C . ARG A 1 99 ? 0.877 -1.299 10.794 1.00 98.62 99 ARG A C 1
ATOM 793 O O . ARG A 1 99 ? 1.776 -1.518 9.983 1.00 98.62 99 ARG A O 1
ATOM 800 N N . LYS A 1 100 ? -0.006 -0.313 10.659 1.00 98.81 100 LYS A N 1
ATOM 801 C CA . LYS A 1 100 ? 0.056 0.758 9.660 1.00 98.81 100 LYS A CA 1
ATOM 802 C C . LYS A 1 100 ? -0.181 2.088 10.361 1.00 98.81 100 LYS A C 1
ATOM 804 O O . LYS A 1 100 ? -1.154 2.204 11.096 1.00 98.81 100 LYS A O 1
ATOM 809 N N . ILE A 1 101 ? 0.699 3.058 10.157 1.00 98.75 101 ILE A N 1
ATOM 810 C CA . ILE A 1 101 ? 0.604 4.395 10.753 1.00 98.75 101 ILE A CA 1
ATOM 811 C C . ILE A 1 101 ? 0.607 5.392 9.606 1.00 98.75 101 ILE A C 1
ATOM 813 O O . ILE A 1 101 ? 1.554 5.394 8.826 1.00 98.75 101 ILE A O 1
ATOM 817 N N . SER A 1 102 ? -0.422 6.221 9.508 1.00 98.50 102 SER A N 1
ATOM 818 C CA . SER A 1 102 ? -0.514 7.281 8.506 1.00 98.50 102 SER A CA 1
ATOM 819 C C . SER A 1 102 ? -0.461 8.626 9.220 1.00 98.50 102 SER A C 1
ATOM 821 O O . SER A 1 102 ? -1.268 8.886 10.112 1.00 98.50 1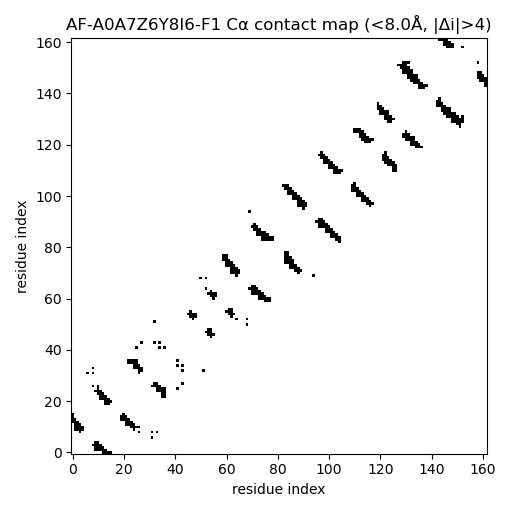02 SER A O 1
ATOM 823 N N . THR A 1 103 ? 0.479 9.472 8.824 1.00 98.12 103 THR A N 1
ATOM 824 C CA . THR A 1 103 ? 0.712 10.792 9.403 1.00 98.12 103 THR A CA 1
ATOM 825 C C . THR A 1 103 ? 0.521 11.851 8.326 1.00 98.12 103 THR A C 1
ATOM 827 O O . THR A 1 103 ? 1.143 11.759 7.274 1.00 98.12 103 THR A O 1
ATOM 830 N N . ALA A 1 104 ? -0.303 12.866 8.577 1.00 97.38 104 ALA A N 1
ATOM 831 C CA . ALA A 1 104 ? -0.532 13.966 7.640 1.00 97.38 104 ALA A CA 1
ATOM 832 C C . ALA A 1 104 ? -0.569 15.321 8.352 1.00 97.38 104 ALA A C 1
ATOM 834 O O . ALA A 1 104 ? -1.068 15.428 9.472 1.00 97.38 104 ALA A O 1
ATOM 835 N N . GLN A 1 105 ? -0.080 16.376 7.703 1.00 96.12 105 GLN A N 1
ATOM 836 C CA . GLN A 1 105 ? -0.220 17.741 8.209 1.00 96.12 105 GLN A CA 1
ATOM 837 C C . GLN A 1 105 ? -1.555 18.351 7.762 1.00 96.12 105 GLN A C 1
ATOM 839 O O . GLN A 1 105 ? -1.813 18.502 6.567 1.00 96.12 105 GLN A O 1
ATOM 844 N N . ALA A 1 106 ? -2.386 18.768 8.720 1.00 92.50 106 ALA A N 1
ATOM 845 C CA . ALA A 1 106 ? -3.652 19.452 8.459 1.00 92.50 106 ALA A CA 1
ATOM 846 C C . ALA A 1 106 ? -3.878 20.566 9.486 1.00 92.50 106 ALA A C 1
ATOM 848 O O . ALA A 1 106 ? -3.717 20.348 10.682 1.00 92.50 106 ALA A O 1
ATOM 849 N N . SER A 1 107 ? -4.260 21.767 9.039 1.00 88.19 107 SER A N 1
ATOM 850 C CA . SER A 1 107 ? -4.600 22.903 9.920 1.00 88.19 107 SER A CA 1
ATOM 851 C C . SER A 1 107 ? -3.547 23.219 11.000 1.00 88.19 107 SER A C 1
ATOM 853 O O . SER A 1 107 ? -3.890 23.499 12.145 1.00 88.19 107 SER A O 1
ATOM 855 N N . GLY A 1 108 ? -2.257 23.135 10.655 1.00 87.25 108 GLY A N 1
ATOM 856 C CA . GLY A 1 108 ? -1.145 23.420 11.574 1.00 87.25 108 GLY A CA 1
ATOM 857 C C . GLY A 1 108 ? -0.870 22.339 12.629 1.00 87.25 108 GLY A C 1
ATOM 858 O O . GLY A 1 108 ? -0.030 22.548 13.500 1.00 87.25 108 GLY A O 1
ATOM 859 N N . ARG A 1 109 ? -1.552 21.190 12.559 1.00 91.81 109 ARG A N 1
ATOM 860 C CA . ARG A 1 109 ? -1.356 20.036 13.445 1.00 91.81 109 ARG A CA 1
ATOM 861 C C . ARG A 1 109 ? -0.991 18.784 12.646 1.00 91.81 109 ARG A C 1
ATOM 863 O O . ARG A 1 109 ? -1.387 18.624 11.492 1.00 91.81 109 ARG A O 1
ATOM 870 N N . THR A 1 110 ? -0.264 17.876 13.289 1.00 95.69 110 THR A N 1
ATOM 871 C CA . THR A 1 110 ? 0.016 16.544 12.748 1.00 95.69 110 THR A CA 1
ATOM 872 C C . THR A 1 110 ? -1.111 15.587 13.126 1.00 95.69 110 THR A C 1
ATOM 874 O O . THR A 1 110 ? -1.387 15.383 14.306 1.00 95.69 110 THR A O 1
ATOM 877 N N . MET A 1 111 ? -1.766 15.017 12.120 1.00 97.38 111 MET A N 1
ATOM 878 C CA . MET A 1 111 ? -2.828 14.024 12.245 1.00 97.38 111 MET A CA 1
ATOM 879 C C . MET A 1 111 ? -2.243 12.633 12.090 1.00 97.38 111 MET A C 1
ATOM 881 O O . MET A 1 111 ? -1.663 12.332 11.051 1.00 97.38 111 MET A O 1
ATOM 885 N N . THR A 1 112 ? -2.418 11.796 13.109 1.00 98.06 112 THR A N 1
ATOM 886 C CA . THR A 1 112 ? -1.938 10.415 13.111 1.00 98.06 112 THR A CA 1
ATOM 887 C C . THR A 1 112 ? -3.119 9.461 13.163 1.00 98.06 112 THR A C 1
ATOM 889 O O . THR A 1 112 ? -3.885 9.472 14.124 1.00 98.06 112 THR A O 1
ATOM 892 N N . ASN A 1 113 ? -3.220 8.607 12.153 1.00 98.38 113 ASN A N 1
ATOM 893 C CA . ASN A 1 113 ? -4.144 7.483 12.114 1.00 98.38 113 ASN A CA 1
ATOM 894 C C . ASN A 1 113 ? -3.348 6.182 12.227 1.00 98.38 113 ASN A C 1
ATOM 896 O O . ASN A 1 113 ? -2.242 6.069 11.695 1.00 98.38 113 ASN A O 1
ATOM 900 N N . GLU A 1 114 ? -3.911 5.179 12.888 1.00 98.69 114 GLU A N 1
ATOM 901 C CA . GLU A 1 114 ? -3.256 3.891 13.083 1.00 98.69 114 GLU A CA 1
ATOM 902 C C . GLU A 1 114 ? -4.215 2.737 12.792 1.00 98.69 114 GLU A C 1
ATOM 904 O O . GLU A 1 114 ? -5.396 2.785 13.120 1.00 98.69 114 GLU A O 1
ATOM 909 N N . VAL A 1 115 ? -3.688 1.673 12.189 1.00 98.81 115 VAL A N 1
ATOM 910 C CA . VAL A 1 115 ? -4.352 0.374 12.088 1.00 98.81 115 VAL A CA 1
ATOM 911 C C . VAL A 1 115 ? -3.447 -0.681 12.706 1.00 98.81 115 VAL A C 1
ATOM 913 O O . VAL A 1 115 ? -2.297 -0.833 12.285 1.00 98.81 115 VAL A O 1
ATOM 916 N N . ARG A 1 116 ? -3.970 -1.432 13.674 1.00 98.75 116 ARG A N 1
ATOM 917 C CA . ARG A 1 116 ? -3.339 -2.637 14.222 1.00 98.75 116 ARG A CA 1
ATOM 918 C C . ARG A 1 116 ? -4.058 -3.861 13.688 1.00 98.75 116 ARG A C 1
ATOM 920 O O . ARG A 1 116 ? -5.273 -3.960 13.828 1.00 98.75 116 ARG A O 1
ATOM 927 N N . TYR A 1 117 ? -3.304 -4.775 13.095 1.00 98.50 117 TYR A N 1
ATOM 928 C CA . TYR A 1 117 ? -3.818 -6.021 12.540 1.00 98.50 117 TYR A CA 1
ATOM 929 C C . TYR A 1 117 ? -3.573 -7.149 13.536 1.00 98.50 117 TYR A C 1
ATOM 931 O O . TYR A 1 117 ? -2.437 -7.413 13.933 1.00 98.50 117 TYR A O 1
ATOM 939 N N . LEU A 1 118 ? -4.656 -7.801 13.936 1.00 97.88 118 LEU A N 1
ATOM 940 C CA . LEU A 1 118 ? -4.693 -8.926 14.857 1.00 97.88 118 LEU A CA 1
ATOM 941 C C . LEU A 1 118 ? -5.452 -10.086 14.192 1.00 97.88 118 LEU A C 1
ATOM 943 O O . LEU A 1 118 ? -6.196 -9.872 13.228 1.00 97.88 118 LEU A O 1
ATOM 947 N N . PRO A 1 119 ? -5.313 -11.326 14.689 1.00 95.94 119 PRO A N 1
ATOM 948 C CA . PRO A 1 119 ? -6.114 -12.441 14.198 1.00 95.94 119 PRO A CA 1
ATOM 949 C C . PRO A 1 119 ? -7.620 -12.144 14.303 1.00 95.94 119 PRO A C 1
ATOM 951 O O . PRO A 1 119 ? -8.163 -12.032 15.398 1.00 95.94 119 PRO A O 1
ATOM 954 N N . GLY A 1 120 ? -8.288 -11.998 13.155 1.00 96.19 120 GLY A N 1
ATOM 955 C CA . GLY A 1 120 ? -9.730 -11.731 13.075 1.00 96.19 120 GLY A CA 1
ATOM 956 C C . GLY A 1 120 ? -10.167 -10.316 13.473 1.00 96.19 120 GLY A C 1
ATOM 957 O O . GLY A 1 120 ? -11.368 -10.072 13.559 1.00 96.19 120 GLY A O 1
ATOM 958 N N . LEU A 1 121 ? -9.241 -9.379 13.699 1.00 98.00 121 LEU A N 1
ATOM 959 C CA . LEU A 1 121 ? -9.565 -8.029 14.161 1.00 98.00 121 LEU A CA 1
ATOM 960 C C . LEU A 1 121 ? -8.605 -6.988 13.581 1.00 98.00 121 LEU A C 1
ATOM 962 O O . LEU A 1 121 ? -7.389 -7.153 13.616 1.00 98.00 121 LEU A O 1
ATOM 966 N N . GLU A 1 122 ? -9.154 -5.866 13.133 1.00 98.62 122 GLU A N 1
ATOM 967 C CA . GLU A 1 122 ? -8.396 -4.632 12.955 1.00 98.62 122 GLU A CA 1
ATOM 968 C C . GLU A 1 122 ? -8.863 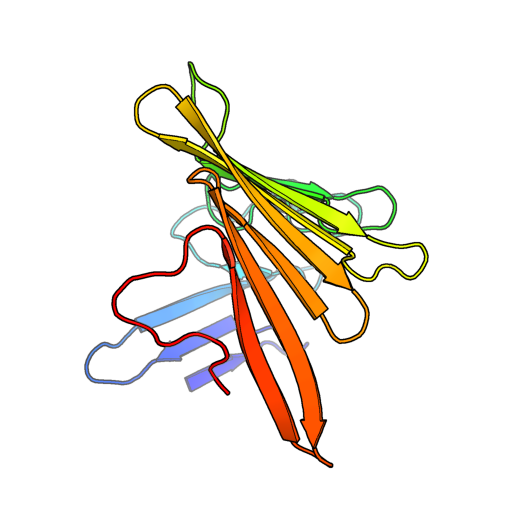-3.598 13.977 1.00 98.62 122 GLU A C 1
ATOM 970 O O . GLU A 1 122 ? -10.059 -3.330 14.082 1.00 98.62 122 GLU A O 1
ATOM 975 N N . VAL A 1 123 ? -7.924 -2.988 14.697 1.00 98.75 123 VAL A N 1
ATOM 976 C CA . VAL A 1 123 ? -8.201 -1.819 15.541 1.00 98.75 123 VAL A CA 1
ATOM 977 C C . VAL A 1 123 ? -7.728 -0.589 14.788 1.00 98.75 123 VAL A C 1
ATOM 979 O O . VAL A 1 123 ? -6.532 -0.454 14.519 1.00 98.75 123 VAL A O 1
ATOM 982 N N . ARG A 1 124 ? -8.666 0.281 14.417 1.00 98.69 124 ARG A N 1
ATOM 983 C CA . ARG A 1 124 ? -8.411 1.504 13.655 1.00 98.69 124 ARG A CA 1
ATOM 984 C C . ARG A 1 124 ? -8.651 2.710 14.546 1.00 98.69 124 ARG A C 1
ATOM 986 O O . ARG A 1 124 ? -9.766 2.891 15.023 1.00 98.69 124 ARG A O 1
ATOM 993 N N . THR A 1 125 ? -7.630 3.532 14.743 1.00 98.62 125 THR A N 1
ATOM 994 C CA . THR A 1 125 ? -7.746 4.793 15.476 1.00 98.62 125 THR A CA 1
ATOM 995 C C . THR A 1 125 ? -7.461 5.970 14.558 1.00 98.62 125 THR A C 1
ATOM 997 O O . THR A 1 125 ? -6.591 5.896 13.683 1.00 98.62 125 THR A O 1
ATOM 1000 N N . THR A 1 126 ? -8.199 7.061 14.741 1.00 97.94 126 THR A N 1
ATOM 1001 C CA . THR A 1 126 ? -7.991 8.300 13.984 1.00 97.94 126 THR A CA 1
ATOM 1002 C C . THR A 1 126 ? -7.564 9.445 14.890 1.00 97.94 126 THR A C 1
ATOM 1004 O O . THR A 1 126 ? -7.808 9.438 16.098 1.00 97.94 126 THR A O 1
ATOM 1007 N N . ALA A 1 127 ? -6.945 10.461 14.292 1.00 96.00 127 ALA A N 1
ATOM 1008 C CA . ALA A 1 127 ? -6.510 11.664 14.995 1.00 96.00 127 ALA A CA 1
ATOM 1009 C C . ALA A 1 127 ? -7.659 12.431 15.679 1.00 96.00 127 ALA A C 1
ATOM 1011 O O . ALA A 1 127 ? -7.416 13.164 16.637 1.00 96.00 127 ALA A O 1
ATOM 1012 N N . ASP A 1 128 ? -8.896 12.255 15.208 1.00 92.88 128 ASP A N 1
ATOM 1013 C CA . ASP A 1 128 ? -10.087 12.919 15.747 1.00 92.88 128 ASP A CA 1
ATOM 1014 C C . ASP A 1 128 ? -10.781 12.099 16.857 1.00 92.88 128 ASP A C 1
ATOM 1016 O O . ASP A 1 128 ? -11.852 12.472 17.332 1.00 92.88 128 ASP A O 1
ATOM 1020 N N . GLY A 1 129 ? -10.157 11.006 17.314 1.00 95.31 129 GLY A N 1
ATOM 1021 C CA . GLY A 1 129 ? -10.612 10.221 18.466 1.00 95.31 129 GLY A CA 1
ATOM 1022 C C . GLY A 1 129 ? -11.588 9.090 18.133 1.00 95.31 129 GLY A C 1
ATOM 1023 O O . GLY A 1 129 ? -12.169 8.497 19.043 1.00 95.31 129 GLY A O 1
ATOM 1024 N N . GLU A 1 130 ? -11.771 8.760 16.854 1.00 98.00 130 GLU A N 1
ATOM 1025 C CA . GLU A 1 130 ? -12.512 7.563 16.457 1.00 98.00 130 GLU A CA 1
ATOM 1026 C C . GLU A 1 130 ? -11.698 6.311 16.787 1.00 98.00 130 GLU A C 1
ATOM 1028 O O . GLU A 1 130 ? -10.496 6.256 16.517 1.00 98.00 130 GLU A O 1
ATOM 1033 N N . THR A 1 131 ? -12.361 5.299 17.348 1.00 98.50 131 THR A N 1
ATOM 1034 C CA . THR A 1 131 ? -11.815 3.947 17.506 1.00 98.50 131 THR A CA 1
ATOM 1035 C C . THR A 1 131 ? -12.813 2.949 16.939 1.00 98.50 131 THR A C 1
ATOM 1037 O O . THR A 1 131 ? -13.899 2.757 17.488 1.00 98.50 131 THR A O 1
ATOM 1040 N N . LEU A 1 132 ? -12.443 2.341 15.815 1.00 98.62 132 LEU A N 1
ATOM 1041 C CA . LEU A 1 132 ? -13.242 1.380 15.068 1.00 98.62 132 LEU A CA 1
ATOM 1042 C C . LEU A 1 132 ? -12.572 0.004 15.109 1.00 98.62 132 LEU A C 1
ATOM 1044 O O . LEU A 1 132 ? -11.452 -0.183 14.632 1.00 98.62 132 LEU A O 1
ATOM 1048 N N . HIS A 1 133 ? -13.299 -0.974 15.628 1.00 98.69 133 HIS A N 1
ATOM 1049 C CA . HIS A 1 133 ? -12.991 -2.389 15.535 1.00 98.69 133 HIS A CA 1
ATOM 1050 C C . HIS A 1 133 ? -13.637 -2.969 14.278 1.00 98.69 133 HIS A C 1
ATOM 1052 O O . HIS A 1 133 ? -14.859 -2.971 14.134 1.00 98.69 133 HIS A O 1
ATOM 1058 N N . VAL A 1 134 ? -12.811 -3.481 13.366 1.00 98.38 134 VAL A N 1
ATOM 1059 C CA . VAL A 1 134 ? -13.265 -4.253 12.206 1.00 98.38 134 VAL A CA 1
ATOM 1060 C C . VAL A 1 134 ? -13.035 -5.726 12.506 1.00 98.38 134 VAL A C 1
ATOM 1062 O O . VAL A 1 134 ? -11.923 -6.236 12.357 1.00 98.38 134 VAL A O 1
ATOM 1065 N N . VAL A 1 135 ? -14.080 -6.414 12.954 1.00 98.06 135 VAL A N 1
ATOM 1066 C CA . VAL A 1 135 ? -14.026 -7.849 13.254 1.00 98.06 135 VAL A CA 1
ATOM 1067 C C . VAL A 1 135 ? -14.249 -8.616 11.960 1.00 98.06 135 VAL A C 1
ATOM 1069 O O . VAL A 1 135 ? -15.240 -8.392 11.277 1.00 98.06 135 VAL A O 1
ATOM 1072 N N . THR A 1 136 ? -13.348 -9.529 11.609 1.00 97.19 136 THR A N 1
ATOM 1073 C CA . THR A 1 136 ? -13.505 -10.395 10.435 1.00 97.19 136 THR A CA 1
ATOM 1074 C C . THR A 1 136 ? -13.755 -11.828 10.882 1.00 97.19 136 THR A C 1
ATOM 1076 O O . THR A 1 136 ? -12.894 -12.445 11.507 1.00 97.19 136 THR A O 1
ATOM 1079 N N . ALA A 1 137 ? -14.912 -12.373 10.512 1.00 94.00 137 ALA A N 1
ATOM 1080 C CA . ALA A 1 137 ? -15.280 -13.762 10.758 1.00 94.00 137 ALA A CA 1
ATOM 1081 C C . ALA A 1 137 ? -15.384 -14.532 9.435 1.00 94.00 137 ALA A C 1
ATOM 1083 O O . ALA A 1 137 ? -15.868 -14.010 8.430 1.00 94.00 137 ALA A O 1
ATOM 1084 N N . GLN A 1 138 ? -14.937 -15.787 9.432 1.00 93.94 138 GLN A N 1
ATOM 1085 C CA . GLN A 1 138 ? -15.101 -16.679 8.285 1.00 93.94 138 GLN A CA 1
ATOM 1086 C C . GLN A 1 138 ? -16.434 -17.424 8.384 1.00 93.94 138 GLN A C 1
ATOM 1088 O O . GLN A 1 138 ? -16.717 -18.086 9.379 1.00 93.94 138 GLN A O 1
ATOM 1093 N N . ALA A 1 139 ? -17.231 -17.339 7.325 1.00 87.75 139 ALA A N 1
ATOM 1094 C CA . ALA A 1 139 ? -18.499 -18.029 7.141 1.00 87.75 139 ALA A CA 1
ATOM 1095 C C . ALA A 1 139 ? -18.378 -18.970 5.931 1.00 87.75 139 ALA A C 1
ATOM 1097 O O . ALA A 1 139 ? -18.803 -18.671 4.809 1.00 87.75 139 ALA A O 1
ATOM 1098 N N . GLY A 1 140 ? -17.726 -20.116 6.146 1.00 89.62 140 GLY A N 1
ATOM 1099 C CA . GLY A 1 140 ? -17.412 -21.071 5.084 1.00 89.62 140 GLY A CA 1
ATOM 1100 C C . GLY A 1 140 ? -16.387 -20.504 4.100 1.00 89.62 140 GLY A C 1
ATOM 1101 O O . GLY A 1 140 ? -15.229 -20.324 4.455 1.00 89.62 140 GLY A O 1
ATOM 1102 N N . ARG A 1 141 ? -16.811 -20.243 2.856 1.00 92.44 141 ARG A N 1
ATOM 1103 C CA . ARG A 1 141 ? -15.973 -19.620 1.809 1.00 92.44 141 ARG A CA 1
ATOM 1104 C C . ARG A 1 141 ? -16.116 -18.096 1.737 1.00 92.44 141 ARG A C 1
ATOM 1106 O O . ARG A 1 141 ? -15.502 -17.476 0.876 1.00 92.44 141 ARG A O 1
ATOM 1113 N N . ASN A 1 142 ? -16.946 -17.513 2.599 1.00 93.56 142 ASN A N 1
ATOM 1114 C CA . ASN A 1 142 ? -17.187 -16.078 2.650 1.00 93.56 142 ASN A CA 1
ATOM 1115 C C . ASN A 1 142 ? -16.542 -15.482 3.900 1.00 93.56 142 ASN A C 1
ATOM 1117 O O . ASN A 1 142 ? -16.489 -16.131 4.941 1.00 93.56 142 ASN A O 1
ATOM 1121 N N . SER A 1 143 ? -16.136 -14.219 3.819 1.00 93.31 143 SER A N 1
ATOM 1122 C CA . SER A 1 143 ? -15.756 -13.423 4.985 1.00 93.31 143 SER A CA 1
ATOM 1123 C C . SER A 1 143 ? -16.847 -12.409 5.301 1.00 93.31 143 SER A C 1
ATOM 1125 O O . SER A 1 143 ? -17.293 -11.694 4.403 1.00 93.31 143 SER A O 1
ATOM 1127 N N . VAL A 1 144 ? -17.217 -12.308 6.570 1.00 95.62 144 VAL A N 1
ATOM 1128 C CA . VAL A 1 144 ? -18.130 -11.292 7.097 1.00 95.62 144 VAL A CA 1
ATOM 1129 C C . VAL A 1 144 ? -17.317 -10.287 7.909 1.00 95.62 144 VAL A C 1
ATOM 1131 O O . VAL A 1 144 ? -16.380 -10.684 8.609 1.00 95.62 144 VAL A O 1
ATOM 1134 N N . ARG A 1 145 ? -17.648 -8.995 7.805 1.00 97.38 145 ARG A N 1
ATOM 1135 C CA . ARG A 1 145 ? -16.977 -7.925 8.549 1.00 97.38 145 ARG A CA 1
ATOM 1136 C C . ARG A 1 145 ? -17.970 -7.194 9.428 1.00 97.38 145 ARG A C 1
ATOM 1138 O O . ARG A 1 145 ? -18.922 -6.641 8.912 1.00 97.38 145 ARG A O 1
ATOM 1145 N N . VAL A 1 146 ? -17.692 -7.131 10.723 1.00 97.38 146 VAL A N 1
ATOM 1146 C CA . VAL A 1 146 ? -18.462 -6.303 11.648 1.00 97.38 146 VAL A CA 1
ATOM 1147 C C . VAL A 1 146 ? -17.713 -5.004 11.914 1.00 97.38 146 VAL A C 1
ATOM 1149 O O . VAL A 1 146 ? -16.533 -5.038 12.262 1.00 97.38 146 VAL A O 1
ATOM 1152 N N . LEU A 1 147 ? -18.391 -3.871 11.751 1.00 98.19 147 LEU A N 1
ATOM 1153 C CA . LEU A 1 147 ? -17.912 -2.538 12.096 1.00 98.19 147 LEU A CA 1
ATOM 1154 C C . LEU A 1 147 ? -18.479 -2.146 13.462 1.00 98.19 147 LEU A C 1
ATOM 1156 O O . LEU A 1 147 ? -19.659 -1.813 13.579 1.00 98.19 147 LEU A O 1
ATOM 1160 N N . HIS A 1 148 ? -17.630 -2.194 14.483 1.00 98.25 148 HIS A N 1
ATOM 1161 C CA . HIS A 1 148 ? -17.962 -1.823 15.853 1.00 98.25 148 HIS A CA 1
ATOM 1162 C C . HIS A 1 148 ? -17.157 -0.593 16.275 1.00 98.25 148 HIS A C 1
ATOM 1164 O O . HIS A 1 148 ? -15.933 -0.644 16.370 1.00 98.25 148 HIS A O 1
ATOM 1170 N N . TRP A 1 149 ? -17.832 0.511 16.562 1.00 98.50 149 TRP A N 1
ATOM 1171 C CA . TRP A 1 149 ? -17.209 1.703 17.121 1.00 98.50 149 TRP A CA 1
ATOM 1172 C C . TRP A 1 149 ? -17.172 1.618 18.642 1.00 98.50 149 TRP A C 1
ATOM 1174 O O . TRP A 1 149 ? -18.219 1.598 19.292 1.00 98.50 149 TRP A O 1
ATOM 1184 N N . GLU A 1 150 ? -15.961 1.647 19.189 1.00 98.25 150 GLU A N 1
ATOM 1185 C CA . GLU A 1 150 ? -15.717 1.848 20.618 1.00 98.25 150 GLU A CA 1
ATOM 1186 C C . GLU A 1 150 ? -15.818 3.341 20.974 1.00 98.25 150 GLU A C 1
ATOM 1188 O O . GLU A 1 150 ? -16.362 3.708 22.015 1.00 98.25 150 GLU A O 1
ATOM 1193 N N . ALA A 1 151 ? -15.350 4.219 20.080 1.00 97.88 151 ALA A N 1
ATOM 1194 C CA . ALA A 1 151 ? -15.391 5.669 20.255 1.00 97.88 151 ALA A CA 1
ATOM 1195 C C . ALA A 1 151 ? -15.578 6.402 18.918 1.00 97.88 151 ALA A C 1
ATOM 1197 O O . ALA A 1 151 ? -15.195 5.903 17.860 1.00 97.88 151 ALA A O 1
ATOM 1198 N N . GLY A 1 152 ? -16.154 7.608 18.966 1.00 96.44 152 GLY A N 1
ATOM 1199 C CA . GLY A 1 152 ? -16.242 8.509 17.808 1.00 96.44 152 GLY A CA 1
ATOM 1200 C C . GLY A 1 152 ? -17.149 8.034 16.666 1.00 96.44 152 GLY A C 1
ATOM 1201 O O . GLY A 1 152 ? -16.933 8.424 15.523 1.00 96.44 152 GLY A O 1
ATOM 1202 N N . LYS A 1 153 ? -18.165 7.202 16.951 1.00 96.56 153 LYS A N 1
ATOM 1203 C CA . LYS A 1 153 ? -19.090 6.672 15.934 1.00 96.56 153 LYS A CA 1
ATOM 1204 C C . LYS A 1 153 ? -19.752 7.793 15.113 1.00 96.56 153 LYS A C 1
ATOM 1206 O O . LYS A 1 153 ? -20.419 8.650 15.703 1.00 96.56 153 LYS A O 1
ATOM 1211 N N . PRO A 1 154 ? -19.715 7.738 13.770 1.00 94.25 154 PRO A N 1
ATOM 1212 C CA . PRO A 1 154 ? -20.482 8.645 12.925 1.00 94.25 154 PRO A CA 1
ATOM 1213 C C . PRO A 1 154 ? -21.990 8.570 13.212 1.00 94.25 154 PRO A C 1
ATOM 1215 O O . PRO A 1 154 ? -22.551 7.497 13.446 1.00 94.25 154 PRO A O 1
ATOM 1218 N N . GLY A 1 155 ? -22.682 9.711 13.163 1.00 93.50 155 GLY A N 1
ATOM 1219 C CA . GLY A 1 155 ? -24.124 9.774 13.441 1.00 93.50 155 GLY A CA 1
ATOM 1220 C C . GLY A 1 155 ? -24.989 9.002 12.436 1.00 93.50 155 GLY A C 1
ATOM 1221 O O . GLY A 1 155 ? -26.022 8.461 12.812 1.00 93.50 155 GLY A O 1
ATOM 1222 N N . ALA A 1 156 ? -24.541 8.904 11.182 1.00 94.94 156 ALA A N 1
ATOM 1223 C CA . ALA A 1 156 ? -25.303 8.316 10.077 1.00 94.94 156 ALA A CA 1
ATOM 1224 C C . ALA A 1 156 ? -25.254 6.779 10.002 1.00 94.94 156 ALA A C 1
ATOM 1226 O O . ALA A 1 156 ? -25.963 6.191 9.191 1.00 94.94 156 ALA A O 1
ATOM 1227 N N . ILE A 1 157 ? -24.414 6.126 10.809 1.00 94.81 157 ILE A N 1
ATOM 1228 C CA . ILE A 1 157 ? -24.182 4.678 10.741 1.00 94.81 157 ILE A CA 1
ATOM 1229 C C . ILE A 1 157 ? -24.552 4.076 12.094 1.00 94.81 157 ILE A C 1
ATOM 1231 O O . ILE A 1 157 ? -24.108 4.566 13.135 1.00 94.81 157 ILE A O 1
ATOM 1235 N N . ALA A 1 158 ? -25.398 3.047 12.112 1.00 95.69 158 ALA A N 1
ATOM 1236 C CA . ALA A 1 158 ? -25.683 2.315 13.346 1.00 95.69 158 ALA A CA 1
ATOM 1237 C C . ALA A 1 158 ? -24.415 1.596 13.839 1.00 95.69 158 ALA A C 1
ATOM 1239 O O . ALA A 1 158 ? -23.505 1.346 13.058 1.00 95.69 158 ALA A O 1
ATOM 1240 N N . ASN A 1 159 ? -24.307 1.313 15.139 1.00 97.25 159 ASN A N 1
ATOM 1241 C CA . ASN A 1 159 ? -23.172 0.511 15.605 1.00 97.25 159 ASN A CA 1
ATOM 1242 C C . ASN A 1 159 ? -23.344 -0.952 15.159 1.00 97.25 159 ASN A C 1
ATOM 1244 O O . ASN A 1 159 ? -24.442 -1.344 14.756 1.00 97.25 159 ASN A O 1
ATOM 1248 N N . ASP A 1 160 ? -22.270 -1.734 15.228 1.00 96.38 160 ASP A N 1
ATOM 1249 C CA . ASP A 1 160 ? -22.283 -3.186 15.000 1.00 96.38 160 ASP A CA 1
ATOM 1250 C C . ASP A 1 160 ? -22.829 -3.591 13.617 1.00 96.38 160 ASP A C 1
ATOM 1252 O O . ASP A 1 160 ? -23.601 -4.540 13.482 1.00 96.38 160 ASP A O 1
ATOM 1256 N N . GLN A 1 161 ? -22.456 -2.842 12.574 1.00 92.12 161 GLN A N 1
ATOM 1257 C CA . GLN A 1 161 ? -22.869 -3.149 11.197 1.00 92.12 161 GLN A CA 1
ATOM 1258 C C . GLN A 1 161 ? -22.147 -4.378 10.676 1.00 92.12 161 GLN A C 1
ATOM 1260 O O . GLN A 1 161 ? -20.947 -4.497 10.891 1.00 92.12 161 GLN A O 1
ATOM 1265 N N . VAL A 1 162 ? -22.864 -5.236 9.956 1.00 89.62 162 VAL A N 1
ATOM 1266 C CA . VAL A 1 162 ? -22.369 -6.483 9.352 1.00 89.62 162 VAL A CA 1
ATOM 1267 C C . VAL A 1 162 ? -22.334 -6.362 7.833 1.00 89.62 162 VAL A C 1
ATOM 1269 O O . VAL A 1 162 ? -23.271 -5.735 7.292 1.00 89.62 162 VAL A O 1
#

Radius of gyration: 20.34 Å; Cα contacts (8 Å, |Δi|>4): 304; chains: 1; bounding box: 46×45×45 Å

Mean predicted aligned error: 4.47 Å

Secondary structure (DSSP, 8-state):
-EEE-TT--EEEEEE-SSS-EEEEEEE-TTSS-EEE--SS---HHHHB-TTS-BSBSSTT-BEEE-TTS-EEEEEEE--SSSPPEEEEEEE-TTS-EEEEEEEEEETTEEEEEEEEEETTEEEEE-TTS-EEEEEEEEETTEEEEEEEEEE---TTS-SSB-

Solvent-accessible surface area (backbone atoms only — not comparable to full-atom values): 9497 Å² total; per-residue (Å²): 92,76,43,60,54,98,89,66,50,72,37,34,45,38,49,85,56,101,76,62,52,75,48,46,37,46,66,47,96,90,52,93,55,68,45,73,64,75,91,62,90,84,54,69,80,75,40,29,51,98,88,66,48,66,34,49,86,48,95,74,23,43,40,43,64,46,100,83,75,42,74,34,35,34,36,71,40,79,51,90,92,51,79,54,20,34,38,37,45,42,60,50,98,87,65,49,73,36,35,39,39,40,37,39,73,52,97,96,40,80,37,50,30,39,37,38,51,51,96,51,34,34,47,36,39,40,64,88,56,29,29,38,38,40,37,48,46,78,60,87,95,42,77,48,52,33,44,33,54,83,33,64,67,59,91,92,52,73,75,67,40,109

Sequence (162 aa):
RYSYDATGNLLQMRHEGAHHFTRNMHVAPDSNRSLPDDDGDVDFAKSFDANGNLLQLVRGQVMGWDARNQLQHITTVQRKDAPNDDERYVYDGQGQRCRKISTAQASGRTMTNEVRYLPGLEVRTTADGETLHVVTAQAGRNSVRVLHWEAGKPGAIANDQV

Nearest PDB structures (foldseek):
  4igl-assembly1_B  TM=9.047E-01  e=3.117E-11  Yersinia entomophaga
  6h6e-assembly1_F  TM=9.076E-01  e=2.081E-11  Photorhabdus luminescens
  4igl-assembly2_D  TM=9.245E-01  e=9.471E-11  Yersinia entomophaga
  4o9x-assembly1_A  TM=9.226E-01  e=8.140E-11  Photorhabdus luminescens
  6h6f-assembly1_F  TM=9.179E-01  e=4.098E-10  Photorhabdus luminescens

Organism: Pseudomonas savastanoi pv. phaseolicola (NCBI:txid319)

Foldseek 3Di:
DWDADPVGATQKDWDDDPDTDIWGWDADPVDRQIDIPPVDDDDCVVQADPVRHGQAPDVQWGWDADPVRATAKIQPADDDPDDTFMWGFDADPVRHTQKIWTWDDDPNDIKIWMWGDDVQWIWIATSVGWTWIWGWDDDDPDIDTWTATPDDDDPVDDGGDD